Protein AF-A0A497HQC2-F1 (afdb_monomer_lite)

Sequence (131 aa):
MKASRGRLLYVEEWAKKRRYKDPVTLLMSVTVICIGILLILLILLGIYGLLFAVVGAMVTAMGYSLFRQNVTRMPFKIYEKGFTLPVVDFKKGLKREEAFVHWERLERVTLESTTYYGFGLKRIKFIYNVG

Structure (mmCIF, N/CA/C/O backbone):
data_AF-A0A497HQC2-F1
#
_entry.id   AF-A0A497HQC2-F1
#
loop_
_atom_site.group_PDB
_atom_site.id
_atom_site.type_symbol
_atom_site.label_atom_id
_atom_site.label_alt_id
_atom_site.label_comp_id
_atom_site.label_asym_id
_a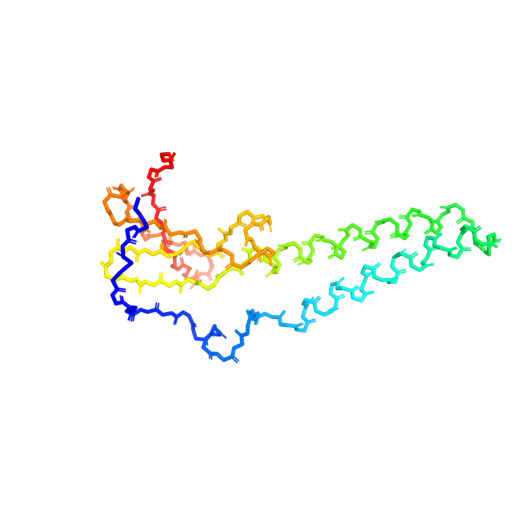tom_site.label_entity_id
_atom_site.label_seq_id
_atom_site.pdbx_PDB_ins_code
_atom_site.Cartn_x
_atom_site.Cartn_y
_atom_site.Cartn_z
_atom_site.occupancy
_atom_site.B_iso_or_equiv
_atom_site.auth_seq_id
_atom_site.auth_comp_id
_atom_site.auth_asym_id
_atom_site.auth_atom_id
_atom_site.pdbx_PDB_model_num
ATOM 1 N N . MET A 1 1 ? -14.144 20.255 12.279 1.00 43.09 1 MET A N 1
ATOM 2 C CA . MET A 1 1 ? -13.630 19.643 13.529 1.00 43.09 1 MET A CA 1
ATOM 3 C C . MET A 1 1 ? -13.192 18.215 13.224 1.00 43.09 1 MET A C 1
ATOM 5 O O . MET A 1 1 ? -13.984 17.482 12.648 1.00 43.09 1 MET A O 1
ATOM 9 N N . LYS A 1 2 ? -11.948 17.809 13.532 1.00 47.34 2 LYS A N 1
ATOM 10 C CA . LYS A 1 2 ? -11.555 16.387 13.453 1.00 47.34 2 LYS A CA 1
ATOM 11 C C . LYS A 1 2 ? -12.386 15.641 14.497 1.00 47.34 2 LYS A C 1
ATOM 13 O O . LYS A 1 2 ? -12.097 15.753 15.684 1.00 47.34 2 LYS A O 1
ATOM 18 N N . ALA A 1 3 ? -13.446 14.958 14.071 1.00 59.34 3 ALA A N 1
ATOM 19 C CA . ALA A 1 3 ? -14.251 14.144 14.965 1.00 59.34 3 ALA A CA 1
ATOM 20 C C . ALA A 1 3 ? -13.325 13.143 15.672 1.00 59.34 3 ALA A C 1
ATOM 22 O O . ALA A 1 3 ? -12.580 12.404 15.024 1.00 59.34 3 ALA A O 1
ATOM 23 N N . SER A 1 4 ? -13.305 13.188 17.006 1.00 77.31 4 SER A N 1
ATOM 24 C CA . SER A 1 4 ? -12.504 12.264 17.809 1.00 77.31 4 SER A CA 1
ATOM 25 C C . SER A 1 4 ? -12.916 10.835 17.462 1.00 77.31 4 SER A C 1
ATOM 27 O O . SER A 1 4 ? -14.105 10.524 17.491 1.00 77.31 4 SER A O 1
ATOM 29 N N . ARG A 1 5 ? -11.944 9.982 17.115 1.00 80.12 5 ARG A N 1
ATOM 30 C CA . ARG A 1 5 ? -12.166 8.591 16.678 1.00 80.12 5 ARG A CA 1
ATOM 31 C C . ARG A 1 5 ? -12.625 7.669 17.819 1.00 80.12 5 ARG A C 1
ATOM 33 O O . ARG A 1 5 ? -13.125 6.584 17.545 1.00 80.12 5 ARG A O 1
ATOM 40 N N . GLY A 1 6 ? -12.509 8.109 19.076 1.00 86.25 6 GLY A N 1
ATOM 41 C CA . GLY A 1 6 ? -12.753 7.279 20.262 1.00 86.25 6 GLY A CA 1
ATOM 42 C C . GLY A 1 6 ? -11.597 6.316 20.554 1.00 86.25 6 GLY A C 1
ATOM 43 O O . GLY A 1 6 ? -10.514 6.437 19.970 1.00 86.25 6 GLY A O 1
ATOM 44 N N . ARG A 1 7 ? -11.812 5.366 21.469 1.00 89.38 7 ARG A N 1
ATOM 45 C CA . ARG A 1 7 ? -10.806 4.356 21.838 1.00 89.38 7 ARG A CA 1
ATOM 46 C C . ARG A 1 7 ? -10.589 3.348 20.703 1.00 89.38 7 ARG A C 1
ATOM 48 O O . ARG A 1 7 ? -11.529 2.958 20.013 1.00 89.38 7 ARG A O 1
ATOM 55 N N . LEU A 1 8 ? -9.340 2.913 20.513 1.00 90.06 8 LEU A N 1
ATOM 56 C CA . LEU A 1 8 ? -9.001 1.815 19.603 1.00 90.06 8 LEU A CA 1
ATOM 57 C C . LEU A 1 8 ? -9.429 0.483 20.235 1.00 90.06 8 LEU A C 1
ATOM 59 O O . LEU A 1 8 ? -8.966 0.146 21.324 1.00 90.06 8 LEU A O 1
ATOM 63 N N . LEU A 1 9 ? -10.280 -0.266 19.537 1.00 90.44 9 LEU A N 1
ATOM 64 C CA . LEU A 1 9 ? -10.795 -1.565 19.979 1.00 90.44 9 LEU A CA 1
ATOM 65 C C . LEU A 1 9 ? -10.026 -2.722 19.338 1.00 90.44 9 LEU A C 1
ATOM 67 O O . LEU A 1 9 ? -9.738 -3.721 19.991 1.00 90.44 9 LEU A O 1
ATOM 71 N N . TYR A 1 10 ? -9.662 -2.581 18.063 1.00 90.25 10 TYR A N 1
ATOM 72 C CA . TYR A 1 10 ? -8.972 -3.626 17.317 1.00 90.25 10 TYR A CA 1
ATOM 73 C C . TYR A 1 10 ? -8.008 -3.045 16.285 1.00 90.25 10 TYR A C 1
ATOM 75 O O . TYR A 1 10 ? -8.264 -2.009 15.675 1.00 90.25 10 TYR A O 1
ATOM 83 N N . VAL A 1 11 ? -6.905 -3.754 16.059 1.00 91.31 11 VAL A N 1
ATOM 84 C CA . VAL A 1 11 ? -5.950 -3.502 14.979 1.00 91.31 11 VAL A CA 1
ATOM 85 C C . VAL A 1 11 ? -5.357 -4.832 14.530 1.00 91.31 11 VAL A C 1
ATOM 87 O O . VAL A 1 11 ? -5.029 -5.674 15.370 1.00 91.31 11 VAL A O 1
ATOM 90 N N . GLU A 1 12 ? -5.191 -5.005 13.218 1.00 85.88 12 GLU A N 1
ATOM 91 C CA . GLU A 1 12 ? -4.507 -6.174 12.660 1.00 85.88 12 GLU A CA 1
ATOM 92 C C . GLU A 1 12 ? -3.110 -6.379 13.276 1.00 85.88 12 GLU A C 1
ATOM 94 O O . GLU A 1 12 ? -2.330 -5.439 13.446 1.00 85.88 12 GLU A O 1
ATOM 99 N N . GLU A 1 13 ? -2.763 -7.632 13.579 1.00 85.50 13 GLU A N 1
ATOM 100 C CA . GLU A 1 13 ? -1.542 -7.966 14.325 1.00 85.50 13 GLU A CA 1
ATOM 101 C C . GLU A 1 13 ? -0.248 -7.543 13.632 1.00 85.50 13 GLU A C 1
ATOM 103 O O . GLU A 1 13 ? 0.692 -7.094 14.291 1.00 85.50 13 GLU A O 1
ATOM 108 N N . TRP A 1 14 ? -0.192 -7.652 12.302 1.00 82.50 14 TRP A N 1
ATOM 109 C CA . TRP A 1 14 ? 1.002 -7.276 11.546 1.00 82.50 14 TRP A CA 1
ATOM 110 C C . TRP A 1 14 ? 1.360 -5.801 11.762 1.00 82.50 14 TRP A C 1
ATOM 112 O O . TRP A 1 14 ? 2.539 -5.462 11.833 1.00 82.50 14 TRP A O 1
ATOM 122 N N . ALA A 1 15 ? 0.354 -4.943 11.950 1.00 84.31 15 ALA A N 1
ATOM 123 C CA . ALA A 1 15 ? 0.518 -3.509 12.154 1.00 84.31 15 ALA A CA 1
ATOM 124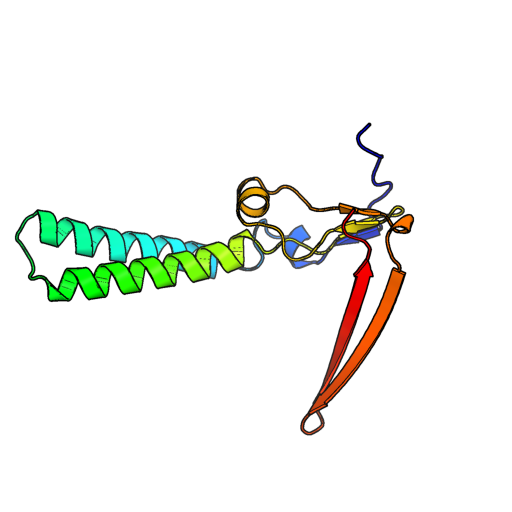 C C . ALA A 1 15 ? 1.061 -3.161 13.543 1.00 84.31 15 ALA A C 1
ATOM 126 O O . ALA A 1 15 ? 1.635 -2.092 13.729 1.00 84.31 15 ALA A O 1
ATOM 127 N N . LYS A 1 16 ? 0.888 -4.064 14.521 1.00 83.69 16 LYS A N 1
ATOM 128 C CA . LYS A 1 16 ? 1.464 -3.917 15.865 1.00 83.69 16 LYS A CA 1
ATOM 129 C C . LYS A 1 16 ? 2.979 -4.123 15.846 1.00 83.69 16 LYS A C 1
ATOM 131 O O . LYS A 1 16 ? 3.685 -3.520 16.642 1.00 83.69 16 LYS A O 1
ATOM 136 N N . LYS A 1 17 ? 3.470 -4.988 14.951 1.00 84.62 17 LYS A N 1
ATOM 137 C CA . LYS A 1 17 ? 4.883 -5.400 14.887 1.00 84.62 17 LYS A CA 1
ATOM 138 C C . LYS A 1 17 ? 5.677 -4.684 13.797 1.00 84.62 17 LYS A C 1
ATOM 140 O O . LYS A 1 17 ? 6.890 -4.557 13.914 1.00 84.62 17 LYS A O 1
ATOM 145 N N . ARG A 1 18 ? 5.031 -4.284 12.699 1.00 81.31 18 ARG A N 1
ATOM 146 C CA . ARG A 1 18 ? 5.705 -3.761 11.505 1.00 81.31 18 ARG A CA 1
ATOM 147 C C . ARG A 1 18 ? 4.947 -2.578 10.919 1.00 81.31 18 ARG A C 1
ATOM 149 O O . ARG A 1 18 ? 3.721 -2.556 10.885 1.00 81.31 18 ARG A O 1
ATOM 156 N N . ARG A 1 19 ? 5.699 -1.623 10.364 1.00 78.25 19 ARG A N 1
ATOM 157 C CA . ARG A 1 19 ? 5.141 -0.459 9.654 1.00 78.25 19 ARG A CA 1
ATOM 158 C C . ARG A 1 19 ? 4.472 -0.846 8.330 1.00 78.25 19 ARG A C 1
ATOM 160 O O . ARG A 1 19 ? 3.496 -0.222 7.925 1.00 78.25 19 ARG A O 1
ATOM 167 N N . TYR A 1 20 ? 4.988 -1.868 7.653 1.00 79.19 20 TYR A N 1
ATOM 168 C CA . TYR A 1 20 ? 4.445 -2.413 6.406 1.00 79.19 20 TYR A CA 1
ATOM 169 C C . TYR A 1 20 ? 4.080 -3.879 6.612 1.00 79.19 20 TYR A C 1
ATOM 171 O O . TYR A 1 20 ? 4.785 -4.587 7.333 1.00 79.19 20 TYR A O 1
ATOM 179 N N . LYS A 1 21 ? 2.999 -4.331 5.966 1.00 79.06 21 LYS A N 1
ATOM 180 C CA . LYS A 1 21 ? 2.574 -5.735 6.030 1.00 79.06 21 LYS A CA 1
ATOM 181 C C . LYS A 1 21 ? 3.667 -6.658 5.497 1.00 79.06 21 LYS A C 1
ATOM 183 O O . LYS A 1 21 ? 3.983 -7.658 6.132 1.00 79.06 21 LYS A O 1
ATOM 188 N N . ASP A 1 22 ? 4.268 -6.263 4.379 1.00 84.31 22 ASP A N 1
ATOM 189 C CA . ASP A 1 22 ? 5.363 -6.985 3.750 1.00 84.31 22 ASP A CA 1
ATOM 190 C C . ASP A 1 22 ? 6.507 -6.027 3.363 1.00 84.31 22 ASP A C 1
ATOM 192 O O . ASP A 1 22 ? 6.527 -5.471 2.262 1.00 84.31 22 ASP A O 1
ATOM 196 N N . PRO A 1 23 ? 7.439 -5.755 4.296 1.00 82.12 23 PRO A N 1
ATOM 197 C CA . PRO A 1 23 ? 8.553 -4.846 4.044 1.00 82.12 23 PRO A CA 1
ATOM 198 C C . PRO A 1 23 ? 9.561 -5.418 3.041 1.00 82.12 23 PRO A C 1
ATOM 200 O O . PRO A 1 23 ? 10.219 -4.643 2.354 1.00 82.12 23 PRO A O 1
ATOM 203 N N . VAL A 1 24 ? 9.667 -6.749 2.938 1.00 86.56 24 VAL A N 1
ATOM 204 C CA . VAL A 1 24 ? 10.592 -7.418 2.014 1.00 86.56 24 VAL A CA 1
ATOM 205 C C . VAL A 1 24 ? 10.110 -7.215 0.586 1.00 86.56 24 VAL A C 1
ATOM 207 O O . VAL A 1 24 ? 10.866 -6.719 -0.243 1.00 86.56 24 VAL A O 1
ATOM 210 N N . THR A 1 25 ? 8.831 -7.486 0.319 1.00 85.62 25 THR A N 1
ATOM 211 C CA . THR A 1 25 ? 8.240 -7.258 -1.007 1.00 85.62 25 THR A CA 1
ATOM 212 C C . THR A 1 25 ? 8.279 -5.782 -1.403 1.00 85.62 25 THR A C 1
ATOM 214 O O . THR A 1 25 ? 8.501 -5.453 -2.569 1.00 85.62 25 THR A O 1
ATOM 217 N N . LEU A 1 26 ? 8.129 -4.862 -0.443 1.00 86.12 26 LEU A N 1
ATOM 218 C CA . LEU A 1 26 ? 8.260 -3.429 -0.711 1.00 86.12 26 LEU A CA 1
ATOM 219 C C . LEU A 1 26 ? 9.699 -3.057 -1.096 1.00 86.12 26 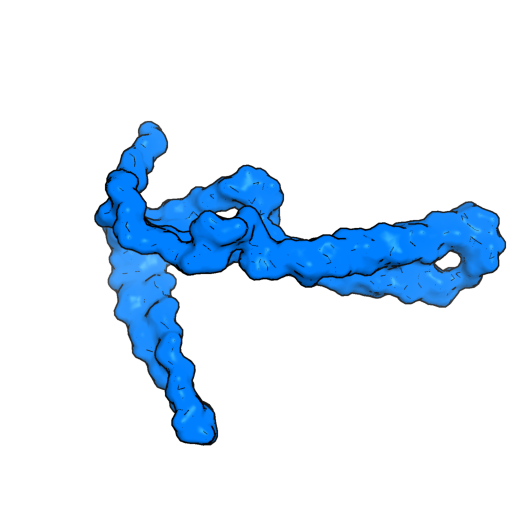LEU A C 1
ATOM 221 O O . LEU A 1 26 ? 9.894 -2.351 -2.083 1.00 86.12 26 LEU A O 1
ATOM 225 N N . LEU A 1 27 ? 10.698 -3.576 -0.377 1.00 88.19 27 LEU A N 1
ATOM 226 C CA . LEU A 1 27 ? 12.109 -3.369 -0.705 1.00 88.19 27 LEU A CA 1
ATOM 227 C C . LEU A 1 27 ? 12.457 -3.965 -2.074 1.00 88.19 27 LEU A C 1
ATOM 229 O O . LEU A 1 27 ? 13.070 -3.277 -2.884 1.00 88.19 27 LEU A O 1
ATOM 233 N N . MET A 1 28 ? 11.982 -5.178 -2.374 1.00 88.94 28 MET A N 1
ATOM 234 C CA . MET A 1 28 ? 12.111 -5.793 -3.700 1.00 88.94 28 MET A CA 1
ATOM 235 C C . MET A 1 28 ? 11.467 -4.940 -4.800 1.00 88.94 28 MET A C 1
ATOM 237 O O . MET A 1 28 ? 12.022 -4.789 -5.879 1.00 88.94 28 MET A O 1
ATOM 241 N N . SER A 1 29 ? 10.309 -4.333 -4.535 1.00 89.19 29 SER A N 1
ATOM 242 C CA . SER A 1 29 ? 9.653 -3.454 -5.513 1.00 89.19 29 SER A CA 1
ATOM 243 C C . SER A 1 29 ? 10.521 -2.232 -5.830 1.00 89.19 29 SER A C 1
ATOM 245 O O . SER A 1 29 ? 10.661 -1.859 -6.991 1.00 89.19 29 SER A O 1
ATOM 247 N N . VAL A 1 30 ? 11.143 -1.631 -4.808 1.00 90.62 30 VAL A N 1
ATOM 248 C CA . VAL A 1 30 ? 12.056 -0.489 -4.978 1.00 90.62 30 VAL A CA 1
ATOM 249 C C . VAL A 1 30 ? 13.324 -0.900 -5.726 1.00 90.62 30 VAL A C 1
ATOM 251 O O . VAL A 1 30 ? 13.736 -0.188 -6.636 1.00 90.62 30 VAL A O 1
ATOM 254 N N . THR A 1 31 ? 13.924 -2.051 -5.406 1.00 91.31 31 THR A N 1
ATOM 255 C CA . THR A 1 31 ? 15.124 -2.520 -6.118 1.00 91.31 31 THR A CA 1
ATOM 256 C C . THR A 1 31 ? 14.832 -2.816 -7.586 1.00 91.31 31 THR A C 1
ATOM 258 O O . THR A 1 31 ? 15.617 -2.422 -8.443 1.00 91.31 31 THR A O 1
ATOM 261 N N . VAL A 1 32 ? 13.685 -3.426 -7.898 1.00 91.12 32 VAL A N 1
ATOM 262 C CA . VAL A 1 32 ? 13.237 -3.670 -9.280 1.00 91.12 32 VAL A CA 1
ATOM 263 C C . VAL A 1 32 ? 13.057 -2.356 -10.047 1.00 91.12 32 VAL A C 1
ATOM 265 O O . VAL A 1 32 ? 13.512 -2.251 -11.185 1.00 91.12 32 VAL A O 1
ATOM 268 N N . ILE A 1 33 ? 12.472 -1.326 -9.423 1.00 92.00 33 ILE A N 1
ATOM 269 C CA . ILE A 1 33 ? 12.382 0.021 -10.014 1.00 92.00 33 ILE A CA 1
ATOM 270 C C . ILE A 1 33 ? 13.783 0.582 -10.293 1.00 92.00 33 ILE A C 1
ATOM 272 O O . ILE A 1 33 ? 14.032 1.067 -11.394 1.00 92.00 33 ILE A O 1
ATOM 276 N N . CYS A 1 34 ? 14.713 0.489 -9.335 1.00 93.06 34 CYS A N 1
ATOM 277 C CA . CYS A 1 34 ? 16.083 0.973 -9.519 1.00 93.06 34 CYS A CA 1
ATOM 278 C C . CYS A 1 34 ? 16.808 0.254 -10.666 1.00 93.06 34 CYS A C 1
ATOM 280 O O . CYS A 1 34 ? 17.488 0.911 -11.449 1.00 93.06 34 CYS A O 1
ATOM 282 N N . ILE A 1 35 ? 16.640 -1.066 -10.799 1.00 90.50 35 ILE A N 1
ATOM 283 C CA . ILE A 1 35 ? 17.213 -1.847 -11.907 1.00 90.50 35 ILE A CA 1
ATOM 284 C C . ILE A 1 35 ? 16.631 -1.376 -13.245 1.00 90.50 35 ILE A C 1
ATOM 286 O O . ILE A 1 35 ? 17.382 -1.145 -14.189 1.00 90.50 35 ILE A O 1
ATOM 290 N N . GLY A 1 36 ? 15.312 -1.182 -13.324 1.00 88.69 36 GLY A N 1
ATOM 291 C CA . GLY A 1 36 ? 14.658 -0.676 -14.531 1.00 88.69 36 GLY A CA 1
ATOM 292 C C . GLY A 1 36 ? 15.158 0.713 -14.946 1.00 88.69 36 GLY A C 1
ATOM 293 O O . GLY A 1 36 ? 15.469 0.928 -16.117 1.00 88.69 36 GLY A O 1
ATOM 294 N N . ILE A 1 37 ? 15.332 1.628 -13.985 1.00 89.19 37 ILE A N 1
ATOM 295 C CA . ILE A 1 37 ? 15.912 2.961 -14.223 1.00 89.19 37 ILE A CA 1
ATOM 296 C C . ILE A 1 37 ? 17.369 2.852 -14.683 1.00 89.19 37 ILE A C 1
ATOM 298 O O . ILE A 1 37 ? 17.766 3.541 -15.619 1.00 89.19 37 ILE A O 1
ATOM 302 N N . LEU A 1 38 ? 18.162 1.977 -14.063 1.00 89.31 38 LEU A N 1
ATOM 303 C CA . LEU A 1 38 ? 19.562 1.771 -14.429 1.00 89.31 38 LEU A CA 1
ATOM 304 C C . LEU A 1 38 ? 19.692 1.261 -15.871 1.00 89.31 38 LEU A C 1
ATOM 306 O O . LEU A 1 38 ? 20.522 1.769 -16.618 1.00 89.31 38 LEU A O 1
ATOM 310 N N . LEU A 1 39 ? 18.827 0.335 -16.300 1.00 87.00 39 LEU A N 1
ATOM 311 C CA . LEU A 1 39 ? 18.774 -0.121 -17.694 1.00 87.00 39 LEU A CA 1
ATOM 312 C C . LEU A 1 39 ? 18.476 1.029 -18.666 1.00 87.00 39 LEU A C 1
ATOM 314 O O . LEU A 1 39 ? 19.112 1.120 -19.712 1.00 87.00 39 LEU A O 1
ATOM 318 N N . ILE A 1 40 ? 17.561 1.936 -18.310 1.00 85.06 40 ILE A N 1
ATOM 319 C CA . ILE A 1 40 ? 17.249 3.123 -19.122 1.00 85.06 40 ILE A CA 1
ATOM 320 C C . ILE A 1 40 ? 18.452 4.083 -19.176 1.00 85.06 40 ILE A C 1
ATOM 322 O O . ILE A 1 40 ? 18.777 4.604 -20.242 1.00 85.06 40 ILE A O 1
ATOM 326 N N . LEU A 1 41 ? 19.154 4.288 -18.057 1.00 86.19 41 LEU A N 1
ATOM 327 C CA . LEU A 1 41 ? 20.348 5.141 -17.996 1.00 86.19 41 LEU A CA 1
ATOM 328 C C . LEU A 1 41 ? 21.498 4.606 -18.858 1.00 86.19 41 LEU A C 1
ATOM 330 O O . LEU A 1 41 ? 22.165 5.384 -19.534 1.00 86.19 41 LEU A O 1
ATOM 334 N N . LEU A 1 42 ? 21.716 3.289 -18.885 1.00 85.88 42 LEU A N 1
ATOM 335 C CA . LEU A 1 42 ? 22.765 2.683 -19.713 1.00 85.88 42 LEU A CA 1
ATOM 336 C C . LEU A 1 42 ? 22.525 2.890 -21.220 1.00 85.88 42 LEU A C 1
ATOM 338 O O . LEU A 1 42 ? 23.478 2.933 -21.996 1.00 85.88 42 LEU A O 1
ATOM 342 N N . ILE A 1 43 ? 21.272 3.070 -21.638 1.00 83.00 43 ILE A N 1
ATOM 343 C CA . ILE A 1 43 ? 20.919 3.397 -23.028 1.00 83.00 43 ILE A CA 1
ATOM 344 C C . ILE A 1 43 ? 21.231 4.856 -23.337 1.00 83.00 43 ILE A C 1
ATOM 346 O O . ILE A 1 43 ? 21.770 5.148 -24.400 1.00 83.00 43 ILE A O 1
ATOM 350 N N . LEU A 1 44 ? 20.953 5.768 -22.401 1.00 80.81 44 LEU A N 1
ATOM 351 C CA . LEU A 1 44 ? 21.330 7.180 -22.539 1.00 80.81 44 LEU A CA 1
ATOM 352 C C . LEU A 1 44 ? 22.852 7.361 -22.652 1.00 80.81 44 LEU A C 1
ATOM 354 O O . LEU A 1 44 ? 23.309 8.300 -23.293 1.00 80.81 44 LEU A O 1
ATOM 358 N N . LEU A 1 45 ? 23.627 6.438 -22.079 1.00 85.06 45 LEU A N 1
ATOM 359 C CA . LEU A 1 45 ? 25.085 6.373 -22.208 1.00 85.06 45 LEU A CA 1
ATOM 360 C C . LEU A 1 45 ? 25.565 5.696 -23.508 1.00 85.06 45 LEU A C 1
ATOM 362 O O . LEU A 1 45 ? 26.768 5.565 -23.713 1.00 85.06 45 LEU A O 1
ATOM 366 N N . GLY A 1 46 ? 24.653 5.251 -24.378 1.00 79.19 46 GLY A N 1
ATOM 367 C CA . GLY A 1 46 ? 24.973 4.613 -25.660 1.00 79.19 46 GLY A CA 1
ATOM 368 C C . GLY A 1 46 ? 25.484 3.173 -25.552 1.00 79.19 46 GLY A C 1
ATOM 369 O O . GLY A 1 46 ? 26.006 2.640 -26.526 1.00 79.19 46 GLY A O 1
ATOM 370 N N . ILE A 1 47 ? 25.347 2.533 -24.385 1.00 74.81 47 ILE A N 1
ATOM 371 C CA . ILE A 1 47 ? 25.922 1.205 -24.114 1.00 74.81 47 ILE A CA 1
ATOM 372 C C . ILE A 1 47 ? 25.017 0.081 -24.659 1.00 74.81 47 ILE A C 1
ATOM 374 O O . ILE A 1 47 ? 25.508 -0.984 -25.027 1.00 74.81 47 ILE A O 1
ATOM 378 N N . TYR A 1 48 ? 23.700 0.308 -24.748 1.00 77.44 48 TYR A N 1
ATOM 379 C CA . TYR A 1 48 ? 22.708 -0.696 -25.165 1.00 77.44 48 TYR A CA 1
ATOM 380 C C . TYR A 1 48 ? 21.695 -0.153 -26.183 1.00 77.44 48 TYR A C 1
ATOM 382 O O . TYR A 1 48 ? 21.442 1.047 -26.259 1.00 77.44 48 TYR A O 1
ATOM 390 N N . GLY A 1 49 ? 21.085 -1.062 -26.954 1.00 78.12 49 GLY A N 1
ATOM 391 C CA . GLY A 1 49 ? 20.091 -0.741 -27.986 1.00 78.12 49 GLY A CA 1
ATOM 392 C C . GLY A 1 49 ? 18.650 -0.568 -27.477 1.00 78.12 49 GLY A C 1
ATOM 393 O O . GLY A 1 49 ? 18.315 -0.923 -26.348 1.00 78.12 49 GLY A O 1
ATOM 394 N N . LEU A 1 50 ? 17.767 -0.087 -28.362 1.00 79.12 50 LEU A N 1
ATOM 395 C CA . LEU A 1 50 ? 16.362 0.280 -28.092 1.00 79.12 50 LEU A CA 1
ATOM 396 C C . LEU A 1 50 ? 15.530 -0.815 -27.384 1.00 79.12 50 LEU A C 1
ATOM 398 O O . LEU A 1 50 ? 14.664 -0.503 -26.570 1.00 79.12 50 LEU A O 1
ATOM 402 N N . LEU A 1 51 ? 15.801 -2.098 -27.650 1.00 79.50 51 LEU A N 1
ATOM 403 C CA . LEU A 1 51 ? 15.126 -3.232 -26.995 1.00 79.50 51 LEU A CA 1
ATOM 404 C C . LEU A 1 51 ? 15.273 -3.205 -25.466 1.00 79.50 51 LEU A C 1
ATOM 406 O O . LEU A 1 51 ? 14.319 -3.506 -24.748 1.00 79.50 51 LEU A O 1
ATOM 410 N N . PHE A 1 52 ? 16.427 -2.772 -24.953 1.00 80.56 52 PHE A N 1
ATOM 411 C CA . PHE A 1 52 ? 16.645 -2.639 -23.512 1.00 80.56 52 PHE A CA 1
ATOM 412 C C . PHE A 1 52 ? 15.803 -1.514 -22.897 1.00 80.56 52 PHE A C 1
ATOM 414 O O . PHE A 1 52 ? 15.493 -1.581 -21.709 1.00 80.56 52 PHE A O 1
ATOM 421 N N . ALA A 1 53 ? 15.372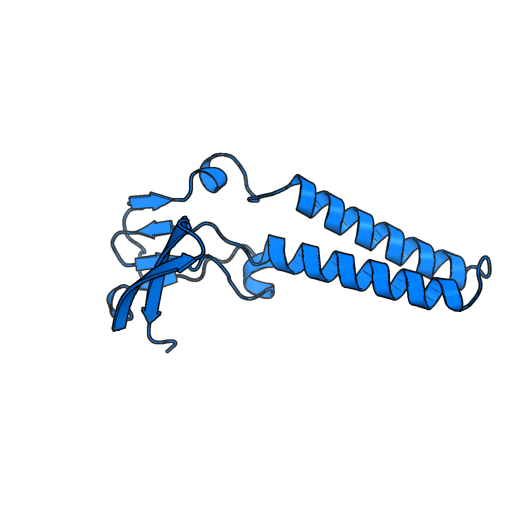 -0.516 -23.681 1.00 80.62 53 ALA A N 1
ATOM 422 C CA . ALA A 1 53 ? 14.530 0.576 -23.185 1.00 80.62 53 ALA A CA 1
ATOM 423 C C . ALA A 1 53 ? 13.120 0.065 -22.904 1.00 80.62 53 ALA A C 1
ATOM 425 O O . ALA A 1 53 ? 12.535 0.384 -21.872 1.00 80.62 53 ALA A O 1
ATOM 426 N N . VAL A 1 54 ? 12.604 -0.782 -23.800 1.00 85.69 54 VAL A N 1
ATOM 427 C CA . VAL A 1 54 ? 11.299 -1.429 -23.641 1.00 85.69 54 VAL A CA 1
ATOM 428 C C . VAL A 1 54 ? 11.310 -2.331 -22.409 1.00 85.69 54 VAL A C 1
ATOM 430 O O . VAL A 1 54 ? 10.423 -2.229 -21.563 1.00 85.69 54 VAL A O 1
ATOM 433 N N . VAL A 1 55 ? 12.353 -3.154 -22.256 1.00 87.69 55 VAL A N 1
ATOM 434 C CA . VAL A 1 55 ? 12.510 -4.025 -21.083 1.00 87.69 55 VAL A CA 1
ATOM 435 C C . VAL A 1 55 ? 12.644 -3.198 -19.800 1.00 87.69 55 VAL A C 1
ATOM 437 O O . VAL A 1 55 ? 11.925 -3.452 -18.836 1.00 87.69 55 VAL A O 1
ATOM 440 N N . GLY A 1 56 ? 13.493 -2.166 -19.786 1.00 87.44 56 GLY A N 1
ATOM 441 C CA . GLY A 1 56 ? 13.663 -1.274 -18.636 1.00 87.44 56 GLY A CA 1
ATOM 442 C C . GLY A 1 56 ? 12.363 -0.573 -18.229 1.00 87.44 56 GLY A C 1
ATOM 443 O O . GLY A 1 56 ? 12.024 -0.533 -17.043 1.00 87.44 56 GLY A O 1
ATOM 444 N N . ALA A 1 57 ? 11.580 -0.096 -19.200 1.00 87.94 57 ALA A N 1
ATOM 445 C CA . ALA A 1 57 ? 10.274 0.510 -18.959 1.00 87.94 57 ALA A CA 1
ATOM 446 C C . ALA A 1 57 ? 9.262 -0.496 -18.386 1.00 87.94 57 ALA A C 1
ATOM 448 O O . ALA A 1 57 ? 8.583 -0.185 -17.405 1.00 87.94 57 ALA A O 1
ATOM 449 N N . MET A 1 58 ? 9.196 -1.717 -18.932 1.00 90.69 58 MET A N 1
ATOM 450 C CA . MET A 1 58 ? 8.324 -2.779 -18.414 1.00 90.69 58 MET A CA 1
ATOM 451 C C . MET A 1 58 ? 8.683 -3.167 -16.976 1.00 90.69 58 MET A C 1
ATOM 453 O O . MET A 1 58 ? 7.800 -3.241 -16.119 1.00 90.69 58 MET A O 1
ATOM 457 N N . VAL A 1 59 ? 9.973 -3.361 -16.690 1.00 91.12 59 VAL A N 1
ATOM 458 C CA . VAL A 1 59 ? 10.477 -3.701 -15.350 1.00 91.12 59 VAL A CA 1
ATOM 459 C C . VAL A 1 59 ? 10.145 -2.589 -14.351 1.00 91.12 59 VAL A C 1
ATOM 461 O O . VAL A 1 59 ? 9.629 -2.859 -13.265 1.00 91.12 59 VAL A O 1
ATOM 464 N N . THR A 1 60 ? 10.348 -1.329 -14.743 1.00 90.88 60 THR A N 1
ATOM 465 C CA . THR A 1 60 ? 10.016 -0.163 -13.911 1.00 90.88 60 THR A CA 1
ATOM 466 C C . THR A 1 60 ? 8.514 -0.084 -13.630 1.00 90.88 60 THR A C 1
ATOM 468 O O . THR A 1 60 ? 8.107 0.113 -12.483 1.00 90.88 60 THR A O 1
ATOM 471 N N . ALA A 1 61 ? 7.672 -0.285 -14.649 1.00 89.88 61 ALA A N 1
ATOM 472 C CA . ALA A 1 61 ? 6.217 -0.265 -14.508 1.00 89.88 61 ALA A CA 1
ATOM 473 C C . ALA A 1 61 ? 5.708 -1.391 -13.592 1.00 89.88 61 ALA A C 1
ATOM 475 O O . ALA A 1 61 ? 4.845 -1.164 -12.738 1.00 89.88 61 ALA A O 1
ATOM 476 N N . MET A 1 62 ? 6.274 -2.594 -13.722 1.00 90.12 62 MET A N 1
ATOM 477 C CA . MET A 1 62 ? 5.948 -3.732 -12.865 1.00 90.12 62 MET A CA 1
ATOM 478 C C . MET A 1 62 ? 6.344 -3.468 -11.406 1.00 90.12 62 MET A C 1
ATOM 480 O O . MET A 1 62 ? 5.518 -3.639 -10.505 1.00 90.12 62 MET A O 1
ATOM 484 N N . GLY A 1 63 ? 7.565 -2.977 -11.168 1.00 88.94 63 GLY A N 1
ATOM 485 C CA . GLY A 1 63 ? 8.019 -2.591 -9.831 1.00 88.94 63 GLY A CA 1
ATOM 486 C C . GLY A 1 63 ? 7.149 -1.491 -9.212 1.00 88.94 63 GLY A C 1
ATOM 487 O O . GLY A 1 63 ? 6.760 -1.587 -8.047 1.00 88.94 63 GLY A O 1
ATOM 488 N N . TYR A 1 64 ? 6.749 -0.490 -10.004 1.00 89.75 64 TYR A N 1
ATOM 489 C CA . TYR A 1 64 ? 5.845 0.574 -9.559 1.00 89.75 64 TYR A CA 1
ATOM 490 C C . TYR A 1 64 ? 4.458 0.046 -9.168 1.00 89.75 64 TYR A C 1
ATOM 492 O O . TYR A 1 64 ? 3.901 0.464 -8.150 1.00 89.75 64 TYR A O 1
ATOM 500 N N . SER A 1 65 ? 3.906 -0.898 -9.933 1.00 89.06 65 SER A N 1
ATOM 501 C CA . SER A 1 65 ? 2.620 -1.529 -9.621 1.00 89.06 65 SER A CA 1
ATOM 502 C C . SER A 1 65 ? 2.656 -2.254 -8.269 1.00 89.06 65 SER A C 1
ATOM 504 O O . SER A 1 65 ? 1.804 -2.012 -7.406 1.00 89.06 65 SER A O 1
ATOM 506 N N . LEU A 1 66 ? 3.694 -3.065 -8.035 1.00 87.06 66 LEU A N 1
ATOM 507 C CA . LEU A 1 66 ? 3.898 -3.779 -6.769 1.00 87.06 66 LEU A CA 1
ATOM 508 C C . LEU A 1 66 ? 4.116 -2.817 -5.595 1.00 87.06 66 LEU A C 1
ATOM 510 O O . LEU A 1 66 ? 3.536 -2.989 -4.517 1.00 87.06 66 LEU A O 1
ATOM 514 N N . PHE A 1 67 ? 4.894 -1.756 -5.809 1.00 88.56 67 PHE A N 1
ATOM 515 C CA . PHE A 1 67 ? 5.098 -0.707 -4.817 1.00 88.56 67 PHE A CA 1
ATOM 516 C C . PHE A 1 67 ? 3.774 -0.027 -4.443 1.00 88.56 67 PHE A C 1
ATOM 518 O O . PHE A 1 67 ? 3.432 0.081 -3.262 1.00 88.56 67 PHE A O 1
ATOM 525 N N . ARG A 1 68 ? 2.979 0.377 -5.443 1.00 88.56 68 ARG A N 1
ATOM 526 C CA . ARG A 1 68 ? 1.677 1.026 -5.245 1.00 88.56 68 ARG A CA 1
ATOM 527 C C . ARG A 1 68 ? 0.730 0.150 -4.430 1.00 88.56 68 ARG A C 1
ATOM 529 O O . ARG A 1 68 ? 0.100 0.656 -3.500 1.00 88.56 68 ARG A O 1
ATOM 536 N N . GLN A 1 69 ? 0.636 -1.142 -4.736 1.00 86.12 69 GLN A N 1
ATOM 537 C CA . GLN A 1 69 ? -0.227 -2.071 -3.999 1.00 86.12 69 GLN A CA 1
ATOM 538 C C . GLN A 1 69 ? 0.186 -2.212 -2.528 1.00 86.12 69 GLN A C 1
ATOM 540 O O . GLN A 1 69 ? -0.667 -2.223 -1.642 1.00 86.12 69 GLN A O 1
ATOM 545 N N . ASN A 1 70 ? 1.488 -2.260 -2.243 1.00 84.75 70 ASN A N 1
ATOM 546 C CA . ASN A 1 70 ? 1.978 -2.397 -0.871 1.00 84.75 70 ASN A CA 1
ATOM 547 C C . ASN A 1 70 ? 1.838 -1.109 -0.047 1.00 84.75 70 ASN A C 1
ATOM 549 O O . ASN A 1 70 ? 1.566 -1.175 1.152 1.00 84.75 70 ASN A O 1
ATOM 553 N N . VAL A 1 71 ? 1.987 0.062 -0.674 1.00 85.69 71 VAL A N 1
ATOM 554 C CA . VAL A 1 71 ? 1.879 1.373 -0.005 1.00 85.69 71 VAL A CA 1
ATOM 555 C C . VAL A 1 71 ? 0.429 1.797 0.230 1.00 85.69 71 VAL A C 1
ATOM 557 O O . VAL A 1 71 ? 0.123 2.411 1.251 1.00 85.69 71 VAL A O 1
ATOM 560 N N . THR A 1 72 ? -0.479 1.466 -0.690 1.00 85.50 72 THR A N 1
ATOM 561 C CA . THR A 1 72 ? -1.921 1.752 -0.543 1.00 85.50 72 THR A CA 1
ATOM 562 C C . THR A 1 72 ? -2.594 0.890 0.517 1.00 85.50 72 THR A C 1
ATOM 564 O O . THR A 1 72 ? -3.670 1.241 1.002 1.00 85.50 72 THR A O 1
ATOM 567 N N . ARG A 1 73 ? -1.960 -0.220 0.909 1.00 84.75 73 ARG A N 1
ATOM 568 C CA . ARG A 1 73 ? -2.477 -1.123 1.929 1.00 84.75 73 ARG A CA 1
ATOM 569 C C . ARG A 1 73 ? -2.224 -0.578 3.333 1.00 84.75 73 ARG A C 1
ATOM 571 O O . ARG A 1 73 ? -1.089 -0.336 3.756 1.00 84.75 73 ARG A O 1
ATOM 578 N N . MET A 1 74 ? -3.309 -0.435 4.076 1.00 85.25 74 MET A N 1
ATOM 579 C CA . MET A 1 74 ? -3.337 0.059 5.444 1.00 85.25 74 MET A CA 1
ATOM 580 C C . MET A 1 74 ? -3.839 -1.020 6.394 1.00 85.25 74 MET A C 1
ATOM 582 O O . MET A 1 74 ? -4.577 -1.915 5.979 1.00 85.25 74 MET A O 1
ATOM 586 N N . PRO A 1 75 ? -3.444 -0.954 7.673 1.00 87.25 75 PRO A N 1
ATOM 587 C CA . PRO A 1 75 ? -4.000 -1.847 8.666 1.00 87.25 75 PRO A CA 1
ATOM 588 C C . PRO A 1 75 ? -5.472 -1.541 8.893 1.00 87.25 75 PRO A C 1
ATOM 590 O O . PRO A 1 75 ? -5.862 -0.387 9.099 1.00 87.25 75 PRO A O 1
ATOM 593 N N . PHE A 1 76 ? -6.277 -2.596 8.894 1.00 88.75 76 PHE A N 1
ATOM 594 C CA . PHE A 1 76 ? -7.659 -2.476 9.324 1.00 88.75 76 PHE A CA 1
ATOM 595 C C . PHE A 1 76 ? -7.697 -2.245 10.840 1.00 88.75 76 PHE A C 1
ATOM 597 O O . PHE A 1 76 ? -7.150 -3.035 11.620 1.00 88.75 76 PHE A O 1
ATOM 604 N N . LYS A 1 77 ? -8.309 -1.134 11.253 1.00 90.19 77 LYS A N 1
ATOM 605 C CA . LYS A 1 77 ? -8.479 -0.738 12.651 1.00 90.19 77 LYS A CA 1
ATOM 606 C C . LYS A 1 77 ? -9.945 -0.474 12.933 1.00 90.19 77 LYS A C 1
ATOM 608 O O . LYS A 1 77 ? -10.626 0.157 12.129 1.00 90.19 77 LYS A O 1
ATOM 613 N N . ILE A 1 78 ? -10.394 -0.907 14.103 1.00 89.25 78 ILE A N 1
ATOM 614 C CA . ILE A 1 78 ? -11.734 -0.636 14.613 1.00 89.25 78 ILE A CA 1
ATOM 615 C C . ILE A 1 78 ? -11.591 0.256 15.837 1.00 89.25 78 ILE A C 1
ATOM 617 O O . ILE A 1 78 ? -10.843 -0.054 16.767 1.00 89.25 78 ILE A O 1
ATOM 621 N N . TYR A 1 79 ? -12.324 1.356 15.824 1.00 91.31 79 TYR A N 1
ATOM 622 C CA . TYR A 1 79 ? -12.463 2.296 16.920 1.00 91.31 79 TYR A CA 1
ATOM 623 C C . TYR A 1 79 ? -13.917 2.304 17.398 1.00 91.31 79 TYR A C 1
ATOM 625 O O . TYR A 1 79 ? -14.818 1.842 16.698 1.00 91.31 79 TYR A O 1
ATOM 633 N N . GLU A 1 80 ? -14.169 2.883 18.567 1.00 89.44 80 GLU A N 1
ATOM 634 C CA . GLU A 1 80 ? -15.532 3.028 19.099 1.00 89.44 80 GLU A CA 1
ATOM 635 C C . GLU A 1 80 ? -16.490 3.715 18.119 1.00 89.44 80 GLU A C 1
ATOM 637 O O . GLU A 1 80 ? -17.650 3.329 18.024 1.00 89.44 80 GLU A O 1
ATOM 642 N N . LYS A 1 81 ? -16.011 4.705 17.356 1.00 88.56 81 LYS A N 1
ATOM 643 C CA . LYS A 1 81 ? -16.861 5.529 16.480 1.00 88.56 81 LYS A CA 1
ATOM 644 C C . LYS A 1 81 ? -16.800 5.161 14.997 1.00 88.56 81 LYS A C 1
ATOM 646 O O . LYS A 1 81 ? -17.446 5.828 14.189 1.00 88.56 81 LYS A O 1
ATOM 651 N N . GLY A 1 82 ? -16.016 4.152 14.618 1.00 89.00 82 GLY A N 1
ATOM 652 C CA . GLY A 1 82 ? -15.868 3.767 13.217 1.00 89.00 82 GLY A CA 1
ATOM 653 C C . GLY A 1 82 ? -14.678 2.856 12.945 1.00 89.00 82 GLY A C 1
ATOM 654 O O . GLY A 1 82 ? -14.054 2.318 13.857 1.00 89.00 82 GLY A O 1
ATOM 655 N N . PHE A 1 83 ? -14.316 2.717 11.676 1.00 88.94 83 PHE A N 1
ATOM 656 C CA . PHE A 1 83 ? -13.218 1.857 11.232 1.00 88.94 83 PHE A CA 1
ATOM 657 C C . PHE A 1 83 ? -12.349 2.538 10.173 1.00 88.94 83 PHE A C 1
ATOM 659 O O . PHE A 1 83 ? -12.754 3.516 9.543 1.00 88.94 83 PHE A O 1
ATOM 666 N N . THR A 1 84 ? -11.129 2.037 9.977 1.00 89.38 84 THR A N 1
ATOM 667 C CA . THR A 1 84 ? -10.248 2.480 8.887 1.00 89.38 84 THR A CA 1
ATOM 668 C C . THR A 1 84 ? -10.343 1.557 7.683 1.00 89.38 84 THR A C 1
ATOM 670 O O . THR A 1 84 ? -10.489 0.344 7.825 1.00 89.38 84 THR A O 1
ATOM 673 N N . LEU A 1 85 ? -10.218 2.117 6.481 1.00 85.75 85 LEU A N 1
ATOM 674 C CA . LEU A 1 85 ? -10.194 1.318 5.259 1.00 85.75 85 LEU A CA 1
ATOM 675 C C . LEU A 1 85 ? -8.854 0.577 5.100 1.00 85.75 85 LEU A C 1
ATOM 677 O O . LEU A 1 85 ? -7.797 1.175 5.319 1.00 85.75 85 LEU A O 1
ATOM 681 N N . PRO A 1 86 ? -8.874 -0.702 4.676 1.00 84.38 86 PRO A N 1
ATOM 682 C CA . PRO A 1 86 ? -7.661 -1.495 4.469 1.00 84.38 86 PRO A CA 1
ATOM 683 C C . PRO A 1 86 ? -6.896 -1.102 3.196 1.00 84.38 86 PRO A C 1
ATOM 685 O O . PRO A 1 86 ? -5.735 -1.473 3.028 1.00 84.38 86 PRO A O 1
ATOM 688 N N . VAL A 1 87 ? -7.539 -0.368 2.285 1.00 85.12 87 VAL A N 1
ATOM 689 C CA . VAL A 1 87 ? -6.938 0.168 1.061 1.00 85.12 87 VAL A CA 1
ATOM 690 C C . VAL A 1 87 ? -7.336 1.631 0.943 1.00 85.12 87 VAL A C 1
ATOM 692 O O . VAL A 1 87 ? -8.506 1.974 1.107 1.00 85.12 87 VAL A O 1
ATOM 695 N N . VAL A 1 88 ? -6.357 2.488 0.676 1.00 86.50 88 VAL A N 1
ATOM 696 C CA . VAL A 1 88 ? -6.553 3.929 0.490 1.00 86.50 88 VAL A CA 1
ATOM 697 C C . VAL A 1 88 ? -5.956 4.391 -0.833 1.00 86.50 88 VAL A C 1
ATOM 699 O O . VAL A 1 88 ? -5.132 3.702 -1.435 1.00 86.50 88 VAL A O 1
ATOM 702 N N . ASP A 1 89 ? -6.325 5.595 -1.264 1.00 87.38 89 ASP A N 1
ATOM 703 C CA . ASP A 1 89 ? -5.721 6.243 -2.430 1.00 87.38 89 ASP A CA 1
ATOM 704 C C . ASP A 1 89 ? -4.198 6.325 -2.300 1.00 87.38 89 ASP A C 1
ATOM 706 O O . ASP A 1 89 ? -3.667 6.556 -1.214 1.00 87.38 89 ASP A O 1
ATOM 710 N N . PHE A 1 90 ? -3.476 6.231 -3.417 1.00 84.50 90 PHE A N 1
ATOM 711 C CA . PHE A 1 90 ? -2.007 6.213 -3.415 1.00 84.50 90 PHE A CA 1
ATOM 712 C C . PHE A 1 90 ? -1.378 7.407 -2.686 1.00 84.50 90 PHE A C 1
ATOM 714 O O . PHE A 1 90 ? -0.461 7.227 -1.887 1.00 84.50 90 PHE A O 1
ATOM 721 N N . LYS A 1 91 ? -1.919 8.616 -2.880 1.00 86.69 91 LYS A N 1
ATOM 722 C CA . LYS A 1 91 ? -1.444 9.833 -2.203 1.00 86.69 91 LYS A CA 1
ATOM 723 C C . LYS A 1 91 ? -1.597 9.746 -0.678 1.00 86.69 91 LYS A C 1
ATOM 725 O O . LYS A 1 91 ? -0.687 10.139 0.049 1.00 86.69 91 LYS A O 1
ATOM 730 N N . LYS A 1 92 ? -2.720 9.193 -0.204 1.00 85.00 92 LYS A N 1
ATOM 731 C CA . LYS A 1 92 ? -2.977 8.947 1.224 1.00 85.00 92 LYS A CA 1
ATOM 732 C C . LYS A 1 92 ? -2.091 7.815 1.748 1.00 85.00 92 LYS A C 1
ATOM 734 O O . LYS A 1 92 ? -1.514 7.944 2.821 1.00 85.00 92 LYS A O 1
ATOM 739 N N . GLY A 1 93 ? -1.902 6.758 0.957 1.00 84.81 93 GLY A N 1
ATOM 740 C CA . GLY A 1 93 ? -0.998 5.642 1.243 1.00 84.81 93 GLY A CA 1
ATOM 741 C C . GLY A 1 93 ? 0.441 6.100 1.485 1.00 84.81 93 GLY A C 1
ATOM 742 O O . GLY A 1 93 ? 1.025 5.772 2.515 1.00 84.81 93 GLY A O 1
ATOM 743 N N . LEU A 1 94 ? 0.977 6.941 0.593 1.00 84.19 94 LEU A N 1
ATOM 744 C CA . LEU A 1 94 ? 2.320 7.525 0.709 1.00 84.19 94 LEU A CA 1
ATOM 745 C C . LEU A 1 94 ? 2.496 8.343 1.993 1.00 84.19 94 LEU A C 1
ATOM 747 O O . LEU A 1 94 ? 3.477 8.166 2.711 1.00 84.19 94 LEU A O 1
ATOM 751 N N . LYS A 1 95 ? 1.527 9.212 2.306 1.00 85.75 95 LYS A N 1
ATOM 752 C CA . LYS A 1 95 ? 1.538 10.040 3.524 1.00 85.75 95 LYS A CA 1
ATOM 753 C C . LYS A 1 95 ? 1.146 9.282 4.791 1.00 85.75 95 LYS A C 1
ATOM 755 O O . L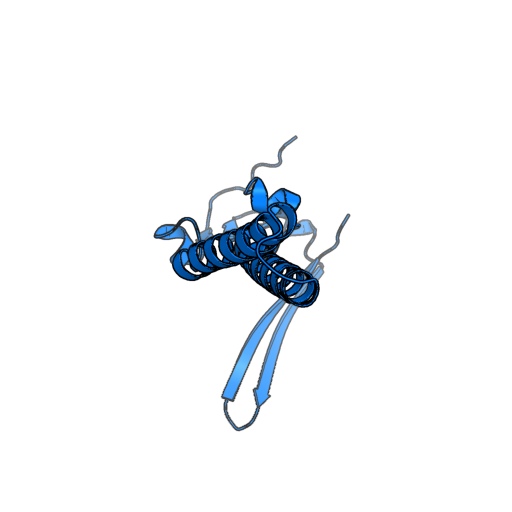YS A 1 95 ? 1.173 9.846 5.880 1.00 85.75 95 LYS A O 1
ATOM 760 N N . ARG A 1 96 ? 0.774 8.010 4.654 1.00 80.75 96 ARG A N 1
ATOM 761 C CA . ARG A 1 96 ? 0.200 7.187 5.717 1.00 80.75 96 ARG A CA 1
ATOM 762 C C . ARG A 1 96 ? -1.030 7.811 6.385 1.00 80.75 96 ARG A C 1
ATOM 764 O O . ARG A 1 96 ? -1.265 7.638 7.577 1.00 80.75 96 ARG A O 1
ATOM 771 N N . GLU A 1 97 ? -1.846 8.491 5.591 1.00 84.12 97 GLU A N 1
ATOM 772 C CA . GLU A 1 97 ? -3.129 9.029 6.023 1.00 84.12 97 GLU A CA 1
ATOM 773 C C . GLU A 1 97 ? -4.183 7.918 6.034 1.00 84.12 97 GLU A C 1
ATOM 775 O O . GLU A 1 97 ? -4.480 7.288 5.018 1.00 84.12 97 GLU A O 1
ATOM 780 N N . GLU A 1 98 ? -4.753 7.668 7.208 1.00 82.81 98 GLU A N 1
ATOM 781 C CA . GLU A 1 98 ? -5.824 6.691 7.380 1.00 82.81 98 GLU A CA 1
ATOM 782 C C . GLU A 1 98 ? -7.163 7.274 6.919 1.00 82.81 98 GLU A C 1
ATOM 784 O O . GLU A 1 98 ? -7.582 8.335 7.394 1.00 82.81 98 GLU A O 1
ATOM 789 N N . ALA A 1 99 ? -7.864 6.552 6.045 1.00 85.88 99 ALA A N 1
ATOM 790 C CA . ALA A 1 99 ? -9.243 6.862 5.688 1.00 85.88 99 ALA A CA 1
ATOM 791 C C . ALA A 1 99 ? -10.179 6.264 6.744 1.00 85.88 99 ALA A C 1
ATOM 793 O O . ALA A 1 99 ? -10.294 5.043 6.846 1.00 85.88 99 ALA A O 1
ATOM 794 N N . PHE A 1 100 ? -10.797 7.128 7.548 1.00 87.88 100 PHE A N 1
ATOM 795 C CA . PHE A 1 100 ? -11.700 6.741 8.629 1.00 87.88 100 PHE A CA 1
ATOM 796 C C . PHE A 1 100 ? -13.159 6.875 8.188 1.00 87.88 100 PHE A C 1
ATOM 798 O O . PHE A 1 100 ? -13.550 7.916 7.661 1.00 87.88 100 PHE A O 1
ATOM 805 N N . VAL A 1 101 ? -13.952 5.837 8.439 1.00 86.38 101 VAL A N 1
ATOM 806 C CA . VAL A 1 101 ? -15.388 5.788 8.166 1.00 86.38 101 VAL A CA 1
ATOM 807 C C . VAL A 1 101 ? -16.119 5.684 9.499 1.00 86.38 101 VAL A C 1
ATOM 809 O O . VAL A 1 101 ? -15.897 4.744 10.259 1.00 86.38 101 VAL A O 1
ATOM 812 N N . HIS A 1 102 ? -16.975 6.665 9.783 1.00 87.81 102 HIS A N 1
ATOM 813 C CA . HIS A 1 102 ? -17.832 6.665 10.968 1.00 87.81 102 HIS A CA 1
ATOM 814 C C . HIS A 1 102 ? -18.947 5.622 10.839 1.00 87.81 102 HIS A C 1
ATOM 816 O O . HIS A 1 102 ? -19.469 5.424 9.742 1.00 87.81 102 HIS A O 1
ATOM 822 N N . TRP A 1 103 ? -19.358 5.009 11.954 1.00 86.38 103 TRP A N 1
ATOM 823 C CA . TRP A 1 103 ? -20.451 4.024 11.955 1.00 86.38 103 TRP A CA 1
ATOM 824 C C . TRP A 1 103 ? -21.771 4.577 11.416 1.00 86.38 103 TRP A C 1
ATOM 826 O O . TRP A 1 103 ? -22.494 3.857 10.746 1.00 86.38 103 TRP A O 1
ATOM 836 N N . GLU A 1 104 ? -22.044 5.864 11.631 1.00 86.12 104 GLU A N 1
ATOM 837 C CA . GLU A 1 104 ? -23.230 6.563 11.109 1.00 86.12 104 GLU A CA 1
ATOM 838 C C . GLU A 1 104 ? -23.333 6.523 9.575 1.00 86.12 104 GLU A C 1
ATOM 840 O O . GLU A 1 104 ? -24.419 6.659 9.025 1.00 86.12 104 GLU A O 1
ATOM 845 N N . ARG A 1 105 ? -22.208 6.335 8.872 1.00 83.62 105 ARG A N 1
ATOM 846 C CA . ARG A 1 105 ? -22.164 6.227 7.404 1.00 83.62 105 ARG A CA 1
ATOM 847 C C . ARG A 1 105 ? -22.282 4.789 6.905 1.00 83.62 105 ARG A C 1
ATOM 849 O O . ARG A 1 105 ? -22.251 4.571 5.696 1.00 83.62 105 ARG A O 1
ATOM 856 N N . LEU A 1 106 ? -22.327 3.813 7.809 1.00 82.44 106 LEU A N 1
ATOM 857 C CA . LEU A 1 106 ? -22.425 2.404 7.469 1.00 82.44 106 LEU A CA 1
ATOM 858 C C . LEU A 1 106 ? -23.875 2.069 7.116 1.00 82.44 106 LEU A C 1
ATOM 860 O O . LEU A 1 106 ? -24.758 2.129 7.963 1.00 82.44 106 LEU A O 1
ATOM 864 N N . GLU A 1 107 ? -24.109 1.677 5.871 1.00 83.31 107 GLU A N 1
ATOM 865 C CA . GLU A 1 107 ? -25.448 1.343 5.383 1.00 83.31 107 GLU A CA 1
ATOM 866 C C . GLU A 1 107 ? -25.758 -0.142 5.574 1.00 83.31 107 GLU A C 1
ATOM 868 O O . GLU A 1 107 ? -26.876 -0.523 5.917 1.00 83.31 107 GLU A O 1
ATOM 873 N N . ARG A 1 108 ? -24.768 -1.013 5.337 1.00 78.06 108 ARG A N 1
ATOM 874 C CA . ARG A 1 108 ? -24.951 -2.465 5.432 1.00 78.06 108 ARG A CA 1
ATOM 875 C C . ARG A 1 108 ? -23.636 -3.183 5.711 1.00 78.06 108 ARG A C 1
ATOM 877 O O . ARG A 1 108 ? -22.595 -2.842 5.154 1.00 78.06 108 ARG A O 1
ATOM 884 N N . VAL A 1 109 ? -23.700 -4.249 6.507 1.00 75.81 109 VAL A N 1
ATOM 885 C CA . VAL A 1 109 ? -22.616 -5.230 6.657 1.00 75.81 109 VAL A CA 1
ATOM 886 C C . VAL A 1 109 ? -23.102 -6.563 6.118 1.00 75.81 109 VAL A C 1
ATOM 888 O O . VAL A 1 109 ? -24.178 -7.026 6.481 1.00 75.81 109 VAL A O 1
ATOM 891 N N . THR A 1 110 ? -22.318 -7.177 5.239 1.00 75.50 110 THR A N 1
ATOM 892 C CA . THR A 1 110 ? -22.623 -8.491 4.665 1.00 75.50 110 THR A CA 1
ATOM 893 C C . THR A 1 110 ? -21.478 -9.453 4.933 1.00 75.50 110 THR A C 1
ATOM 895 O O . THR A 1 110 ? -20.306 -9.095 4.816 1.00 75.50 110 THR A O 1
ATOM 898 N N . LEU A 1 111 ? -21.824 -10.673 5.329 1.00 75.31 111 LEU A N 1
ATOM 899 C CA . LEU A 1 111 ? -20.898 -11.793 5.435 1.00 75.31 111 LEU A CA 1
ATOM 900 C C . LEU A 1 111 ? -21.036 -12.607 4.152 1.00 75.31 111 LEU A C 1
ATOM 902 O O . LEU A 1 111 ? -21.974 -13.383 4.001 1.00 75.31 111 LEU A O 1
ATOM 906 N N . GLU A 1 112 ? -20.120 -12.397 3.214 1.00 69.12 112 GLU A N 1
ATOM 907 C CA . GLU A 1 112 ? -20.031 -13.226 2.016 1.00 69.12 112 GLU A CA 1
ATOM 908 C C . GLU A 1 112 ? -19.284 -14.511 2.400 1.00 69.12 112 GLU A C 1
ATOM 910 O O . GLU A 1 112 ? -18.097 -14.470 2.732 1.00 69.12 112 GLU A O 1
ATOM 915 N N . SER A 1 113 ? -19.971 -15.657 2.399 1.00 64.31 113 SER A N 1
ATOM 916 C CA . SER A 1 113 ? -19.313 -16.964 2.396 1.00 64.31 113 SER A CA 1
ATOM 917 C C . SER A 1 113 ? -19.302 -17.498 0.969 1.00 64.31 113 SER A C 1
ATOM 919 O O . SER A 1 113 ? -20.340 -17.749 0.365 1.00 64.31 113 SER A O 1
ATOM 921 N N . THR A 1 114 ? -18.113 -17.644 0.397 1.00 62.41 114 THR A N 1
ATOM 922 C CA . THR A 1 114 ? -17.943 -18.293 -0.902 1.00 62.41 114 THR A CA 1
ATOM 923 C C . THR A 1 114 ? -17.265 -19.626 -0.668 1.00 62.41 114 THR A C 1
ATOM 925 O O . THR A 1 114 ? -16.127 -19.672 -0.204 1.00 62.41 114 THR A O 1
ATOM 928 N N . THR A 1 115 ? -17.972 -20.712 -0.959 1.00 51.62 115 THR A N 1
ATOM 929 C CA . THR A 1 115 ? -17.435 -22.070 -0.853 1.00 51.62 115 THR A CA 1
ATOM 930 C C . THR A 1 115 ? -17.022 -22.530 -2.247 1.00 51.62 115 THR A C 1
ATOM 932 O O . THR A 1 115 ? -17.866 -22.611 -3.133 1.00 51.62 115 THR A O 1
ATOM 935 N N . TYR A 1 116 ? -15.737 -22.816 -2.455 1.00 48.72 116 TYR A N 1
ATOM 936 C CA . TYR A 1 116 ? -15.213 -23.378 -3.706 1.00 48.72 116 TYR A CA 1
ATOM 937 C C . TYR A 1 116 ? -14.418 -24.645 -3.370 1.00 48.72 116 TYR A C 1
ATOM 939 O O . TYR A 1 116 ? -13.513 -24.595 -2.541 1.00 48.72 116 TYR A O 1
ATOM 947 N N . TYR A 1 117 ? -14.777 -25.785 -3.974 1.00 48.91 117 TYR A N 1
ATOM 948 C CA . TYR A 1 117 ? -14.123 -27.092 -3.763 1.00 48.91 117 TYR A CA 1
ATOM 949 C C . TYR A 1 117 ? -13.884 -27.466 -2.283 1.00 48.91 117 TYR A C 1
ATOM 951 O O . TYR A 1 117 ? -12.791 -27.870 -1.900 1.00 48.91 117 TYR A O 1
ATOM 959 N N . GLY A 1 118 ? -14.891 -27.291 -1.420 1.00 52.72 118 GLY A N 1
ATOM 960 C CA . GLY A 1 118 ? -14.791 -27.633 0.008 1.00 52.72 118 GLY A CA 1
ATOM 961 C C . GLY A 1 118 ? -14.034 -26.619 0.879 1.00 52.72 118 GLY A C 1
ATOM 962 O O . GLY A 1 118 ? -14.077 -26.727 2.102 1.00 52.72 118 GLY A O 1
ATOM 963 N N . PHE A 1 119 ? -13.420 -25.585 0.293 1.00 49.59 119 PHE A N 1
ATOM 964 C CA . PHE A 1 119 ? -12.837 -24.462 1.028 1.00 49.59 119 PHE A CA 1
ATOM 965 C C . PHE A 1 119 ? -13.830 -23.299 1.110 1.00 49.59 119 PHE A C 1
ATOM 967 O O . PHE A 1 119 ? -14.239 -22.731 0.096 1.00 49.59 119 PHE A O 1
ATOM 974 N N . GLY A 1 120 ? -14.227 -22.936 2.332 1.00 52.25 120 GLY A N 1
ATOM 975 C CA . GLY A 1 120 ? -15.093 -21.789 2.603 1.00 52.25 120 GLY A CA 1
ATOM 976 C C . GLY A 1 120 ? -14.286 -20.523 2.881 1.00 52.25 120 GLY A C 1
ATOM 977 O O . GLY A 1 120 ? -13.604 -20.428 3.900 1.00 52.25 120 GLY A O 1
ATOM 978 N N . LEU A 1 121 ? -14.397 -19.519 2.015 1.00 54.97 121 LEU A N 1
ATOM 979 C CA . LEU A 1 121 ? -13.871 -18.177 2.249 1.00 54.97 121 LEU A CA 1
ATOM 980 C C . LEU A 1 121 ? -14.982 -17.311 2.842 1.00 54.97 121 LEU A C 1
ATOM 982 O O . LEU A 1 121 ? -15.947 -16.987 2.157 1.00 54.97 121 LEU A O 1
ATOM 986 N N . LYS A 1 122 ? -14.848 -16.922 4.113 1.00 62.34 122 LYS A N 1
ATOM 987 C CA . LYS A 1 122 ? -15.727 -15.929 4.744 1.00 62.34 122 LYS A CA 1
ATOM 988 C C . LYS A 1 122 ? -15.079 -14.550 4.634 1.00 62.34 122 LYS A C 1
ATOM 990 O O . LYS A 1 122 ? -13.979 -14.345 5.145 1.00 62.34 122 LYS A O 1
ATOM 995 N N . ARG A 1 123 ? -15.743 -13.603 3.972 1.00 67.62 123 ARG A N 1
ATOM 996 C CA . ARG A 1 123 ? -15.342 -12.192 3.893 1.00 67.62 123 ARG A CA 1
ATOM 997 C C . ARG A 1 123 ? -16.427 -11.311 4.496 1.00 67.62 123 ARG A C 1
ATOM 999 O O . ARG A 1 123 ? -17.611 -11.521 4.260 1.00 67.62 123 ARG A O 1
ATOM 1006 N N . ILE A 1 124 ? -16.007 -10.306 5.256 1.00 72.38 124 ILE A N 1
ATOM 1007 C CA . ILE A 1 124 ? -16.899 -9.247 5.731 1.00 72.38 124 ILE A CA 1
ATOM 1008 C C . ILE A 1 124 ? -16.809 -8.093 4.737 1.00 72.38 124 ILE A C 1
ATOM 1010 O O . ILE A 1 124 ? -15.718 -7.593 4.460 1.00 72.38 124 ILE A O 1
ATOM 1014 N N . LYS A 1 125 ? -17.954 -7.676 4.206 1.00 76.56 125 LYS A N 1
ATOM 1015 C CA . LYS A 1 125 ? -18.087 -6.569 3.264 1.00 76.56 125 LYS A CA 1
ATOM 1016 C C . LYS A 1 125 ? -18.933 -5.470 3.892 1.00 76.56 125 LYS A C 1
ATOM 1018 O O . LYS A 1 125 ? -20.087 -5.692 4.259 1.00 76.56 125 LYS A O 1
ATOM 1023 N N . PHE A 1 126 ? -18.333 -4.291 4.011 1.00 75.56 126 PHE A N 1
ATOM 1024 C CA . PHE A 1 126 ? -18.957 -3.085 4.546 1.00 75.56 126 PHE A CA 1
ATOM 1025 C C . PHE A 1 126 ? -19.405 -2.196 3.382 1.00 75.56 126 PHE A C 1
ATOM 1027 O O . PHE A 1 126 ? -18.586 -1.840 2.537 1.00 75.56 126 PHE A O 1
ATOM 1034 N N . ILE A 1 127 ? -20.689 -1.848 3.341 1.00 77.94 127 ILE A N 1
ATOM 1035 C CA . ILE A 1 127 ? -21.271 -0.878 2.410 1.00 77.94 127 ILE A CA 1
ATOM 1036 C C . ILE A 1 127 ? -21.509 0.405 3.203 1.00 77.94 127 ILE A C 1
ATOM 1038 O O . ILE A 1 127 ? -22.126 0.369 4.270 1.00 77.94 127 ILE A O 1
ATOM 1042 N N . TYR A 1 128 ? -20.967 1.517 2.718 1.00 77.88 128 TYR A N 1
ATOM 1043 C CA . TYR A 1 128 ? -21.008 2.806 3.397 1.00 77.88 128 TYR A CA 1
ATOM 1044 C C . TYR A 1 128 ? -21.101 3.944 2.384 1.00 77.88 128 TYR A C 1
ATOM 1046 O O . TYR A 1 128 ? -20.594 3.831 1.266 1.00 77.88 128 TYR A O 1
ATOM 1054 N N . ASN A 1 129 ? -21.704 5.053 2.801 1.00 74.88 129 ASN A N 1
ATOM 1055 C CA . ASN A 1 129 ? -21.860 6.217 1.945 1.00 74.88 129 ASN A CA 1
ATOM 1056 C C . ASN A 1 129 ? -20.548 7.018 1.854 1.00 74.88 129 ASN A C 1
ATOM 1058 O O . ASN A 1 129 ? -19.936 7.379 2.871 1.00 74.88 129 ASN A O 1
ATOM 1062 N N . VAL A 1 130 ? -20.112 7.292 0.623 1.00 65.06 130 VAL A N 1
ATOM 1063 C CA . VAL A 1 130 ? -18.945 8.125 0.311 1.00 65.06 130 VAL A CA 1
ATOM 1064 C C . VAL A 1 130 ? -19.453 9.544 0.065 1.00 65.06 130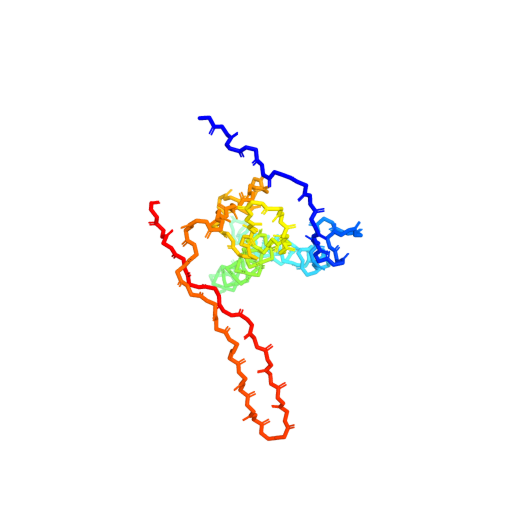 VAL A C 1
ATOM 1066 O O . VAL A 1 130 ? -19.563 9.978 -1.075 1.00 65.06 130 VAL A O 1
ATOM 1069 N N . GLY A 1 131 ? -19.848 10.218 1.149 1.00 50.91 131 GLY A N 1
ATOM 1070 C CA . GLY A 1 131 ? -20.236 11.632 1.112 1.00 50.91 131 GLY A CA 1
ATOM 1071 C C . GLY A 1 131 ? -19.099 12.547 0.686 1.00 50.91 131 GLY A C 1
ATOM 1072 O O . GLY A 1 131 ? -17.937 12.238 1.052 1.00 50.91 131 GLY A O 1
#

Foldseek 3Di:
DPPPLAAWDDWDPCVVPDVFNDVPLLVVLVVLLVVLVVLCVCVVVVNDDPVSPVVSVVSNVVSVVSNQVRLQADIWTDHPFFIWDRGHDSVCSVVVNTDTDGPVFFDDWDFDWDADPNDTDTDIDTDGDPD

pLDDT: mean 81.33, std 11.08, range [43.09, 93.06]

Secondary structure (DSSP, 8-state):
-------EEEE-HHHHH-SSS-HHHHHHHHHHHHHHHHHHHHHHTTSS-HHHHHHHHHHHHHHHHHHHHHHHB---EEETTEEE-SB--HHHHHHT---EEEGGGEEEEEEEEEEETTEEEEEEEEEE---

Radius of gyration: 20.3 Å; chains: 1; bounding box: 51×47×50 Å